Protein AF-A0A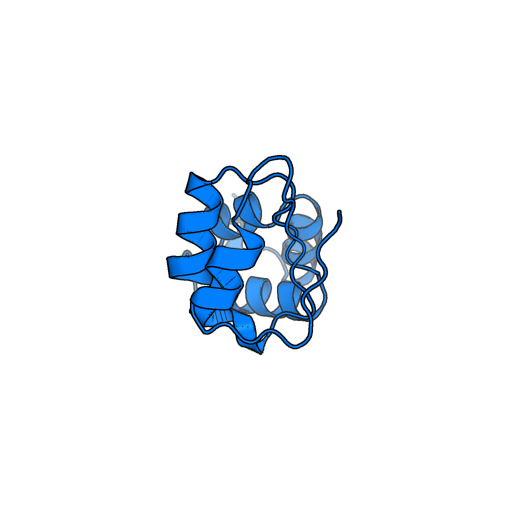819NPM0-F1 (afdb_monomer)

Mean predicted aligned error: 7.77 Å

Structure (mmCIF, N/CA/C/O backbone):
data_AF-A0A819NPM0-F1
#
_entry.id   AF-A0A819NPM0-F1
#
loop_
_atom_site.group_PDB
_atom_site.id
_atom_site.type_symbol
_atom_site.label_atom_id
_atom_site.label_alt_id
_atom_site.label_comp_id
_atom_site.label_asym_id
_atom_site.label_entity_id
_atom_site.label_seq_id
_atom_site.pdbx_PDB_ins_code
_atom_site.Cartn_x
_atom_site.Cartn_y
_atom_site.Cartn_z
_atom_site.occupancy
_atom_site.B_iso_or_equiv
_atom_site.auth_seq_id
_atom_site.auth_comp_id
_atom_site.auth_asym_id
_atom_site.auth_atom_id
_atom_site.pdbx_PDB_model_num
ATOM 1 N N . MET A 1 1 ? -18.951 18.209 12.922 1.00 45.47 1 MET A N 1
ATOM 2 C CA . MET A 1 1 ? -18.212 17.730 11.735 1.00 45.47 1 MET A CA 1
ATOM 3 C C . MET A 1 1 ? -17.604 16.391 12.100 1.00 45.47 1 MET A C 1
ATOM 5 O O . MET A 1 1 ? -16.951 16.329 13.132 1.00 45.47 1 MET A O 1
ATOM 9 N N . ALA A 1 2 ? -17.880 15.332 11.340 1.00 60.69 2 ALA A N 1
ATOM 10 C CA . ALA A 1 2 ? -17.227 14.043 11.559 1.00 60.69 2 ALA A CA 1
ATOM 11 C C . ALA A 1 2 ? -15.767 14.149 11.098 1.00 60.69 2 ALA A C 1
ATOM 13 O O . ALA A 1 2 ? -15.510 14.635 9.997 1.00 60.69 2 ALA A O 1
ATOM 14 N N . GLN A 1 3 ? -14.823 13.751 11.948 1.00 84.62 3 GLN A N 1
ATOM 15 C CA . GLN A 1 3 ? -13.416 13.640 11.564 1.00 84.62 3 GLN A CA 1
ATOM 16 C C . GLN A 1 3 ? -13.200 12.263 10.945 1.00 84.62 3 GLN A C 1
ATOM 18 O O . GLN A 1 3 ? -13.725 11.280 11.463 1.00 84.62 3 GLN A O 1
ATOM 23 N N . LEU A 1 4 ? -12.420 12.169 9.870 1.00 86.88 4 LEU A N 1
ATOM 24 C CA . LEU A 1 4 ? -12.068 10.885 9.249 1.00 86.88 4 LEU A CA 1
ATOM 25 C C . LEU A 1 4 ? -11.496 9.895 10.282 1.00 86.88 4 LEU A C 1
ATOM 27 O O . LEU A 1 4 ? -11.816 8.714 10.280 1.00 86.88 4 LEU A O 1
ATOM 31 N N . GLU A 1 5 ? -10.735 10.418 11.241 1.00 87.62 5 GLU A N 1
ATOM 32 C CA . GLU A 1 5 ? -10.136 9.684 12.359 1.00 87.62 5 GLU A CA 1
ATOM 33 C C . GLU A 1 5 ? -11.165 9.119 13.352 1.00 87.62 5 GLU A C 1
ATOM 35 O O . GLU A 1 5 ? -10.833 8.247 14.146 1.00 87.62 5 GLU A O 1
ATOM 40 N N . SER A 1 6 ? -12.418 9.57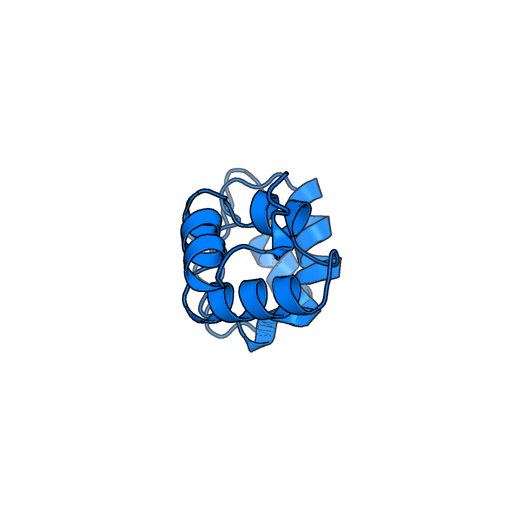4 13.320 1.00 91.56 6 SER A N 1
ATOM 41 C CA . SER A 1 6 ? -13.496 9.025 14.156 1.00 91.56 6 SER A CA 1
ATOM 42 C C . SER A 1 6 ? -14.199 7.814 13.537 1.00 91.56 6 SER A C 1
ATOM 44 O O . SER A 1 6 ? -14.985 7.163 14.224 1.00 91.56 6 SER A O 1
ATOM 46 N N . LEU A 1 7 ? -13.922 7.490 12.267 1.00 93.69 7 LEU A N 1
ATOM 47 C CA . LEU A 1 7 ? -14.474 6.297 11.625 1.00 93.69 7 LEU A CA 1
ATOM 48 C C . LEU A 1 7 ? -13.957 5.028 12.300 1.00 93.69 7 LEU A C 1
ATOM 50 O O . LEU A 1 7 ? -12.838 5.007 12.809 1.00 93.69 7 LEU A O 1
ATOM 54 N N . ALA A 1 8 ? -14.757 3.962 12.282 1.00 95.31 8 ALA A N 1
ATOM 55 C CA . ALA A 1 8 ? -14.320 2.638 12.712 1.00 95.31 8 ALA A CA 1
ATOM 56 C C . ALA A 1 8 ? -13.235 2.086 11.772 1.00 95.31 8 ALA A C 1
ATOM 58 O O . ALA A 1 8 ? -13.142 2.491 10.612 1.00 95.31 8 ALA A O 1
ATOM 59 N N . ASN A 1 9 ? -12.412 1.161 12.274 1.00 95.50 9 ASN A N 1
ATOM 60 C CA . ASN A 1 9 ? -11.361 0.540 11.466 1.00 95.50 9 ASN A CA 1
ATOM 61 C C . ASN A 1 9 ? -11.943 -0.189 10.250 1.00 95.50 9 ASN A C 1
ATOM 63 O O . ASN A 1 9 ? -11.362 -0.072 9.177 1.00 95.50 9 ASN A O 1
ATOM 67 N N . GLU A 1 10 ? -13.085 -0.875 10.392 1.00 94.50 10 GLU A N 1
ATOM 68 C CA . GLU A 1 10 ? -13.702 -1.575 9.258 1.00 94.50 10 GLU A CA 1
ATOM 69 C C . GLU A 1 10 ? -14.088 -0.597 8.145 1.00 94.50 10 GLU A C 1
ATOM 71 O O . GLU A 1 10 ? -13.754 -0.828 6.995 1.00 94.50 10 GLU A O 1
ATOM 76 N N . LEU A 1 11 ? -14.672 0.557 8.489 1.00 94.75 11 LEU A N 1
ATOM 77 C CA . LEU A 1 11 ? -15.060 1.571 7.500 1.00 94.75 11 LEU A CA 1
ATOM 78 C C . LEU A 1 11 ? -13.859 2.202 6.787 1.00 94.75 11 LEU A C 1
ATOM 80 O O . LEU A 1 11 ? -13.955 2.585 5.625 1.00 94.75 11 LEU A O 1
ATOM 84 N N . LEU A 1 12 ? -12.732 2.349 7.487 1.00 94.88 12 LEU A N 1
ATOM 85 C CA . LEU A 1 12 ? -11.493 2.829 6.876 1.00 94.88 12 LEU A CA 1
ATOM 86 C C . LEU A 1 12 ? -10.900 1.782 5.930 1.00 94.88 12 LEU A C 1
ATOM 88 O O . LEU A 1 12 ? -10.432 2.147 4.858 1.00 94.88 12 LEU A O 1
ATOM 92 N N . LEU A 1 13 ? -10.947 0.500 6.298 1.00 93.56 13 LEU A N 1
ATOM 93 C CA . LEU A 1 13 ? -10.506 -0.590 5.427 1.00 93.56 13 LEU A CA 1
ATOM 94 C C . LEU A 1 13 ? -11.423 -0.734 4.206 1.00 93.56 13 LEU A C 1
ATOM 96 O O . LEU A 1 13 ? -10.914 -0.845 3.099 1.00 93.56 13 LEU A O 1
ATOM 100 N N . ASP A 1 14 ? -12.741 -0.608 4.374 1.00 93.12 14 ASP A N 1
ATOM 101 C CA . ASP A 1 14 ? -13.692 -0.571 3.256 1.00 93.12 14 ASP A CA 1
ATOM 102 C C . ASP A 1 14 ? -13.394 0.600 2.307 1.00 93.12 14 ASP A C 1
ATOM 104 O O . ASP A 1 14 ? -13.514 0.466 1.092 1.00 93.12 14 ASP A O 1
ATOM 108 N N . LEU A 1 15 ? -12.974 1.755 2.841 1.00 92.81 15 LEU A N 1
ATOM 109 C CA . LEU A 1 15 ? -12.521 2.884 2.027 1.00 92.81 15 LEU A CA 1
ATOM 110 C C . LEU A 1 15 ? -11.235 2.566 1.257 1.00 92.81 15 LEU A C 1
ATOM 112 O O . LEU A 1 15 ? -11.088 3.038 0.131 1.00 92.81 15 LEU A O 1
ATOM 116 N N . PHE A 1 16 ? -10.313 1.796 1.838 1.00 92.62 16 PHE A N 1
ATOM 117 C CA . PHE A 1 16 ? -9.037 1.457 1.202 1.00 92.62 16 PHE A CA 1
ATOM 118 C C . PHE A 1 16 ? -9.227 0.660 -0.093 1.00 92.62 16 PHE A C 1
ATOM 120 O O . PHE A 1 16 ? -8.490 0.895 -1.046 1.00 92.62 16 PHE A O 1
ATOM 127 N N . GLU A 1 17 ? -10.269 -0.170 -0.178 1.00 90.44 17 GLU A N 1
ATOM 128 C CA . GLU A 1 1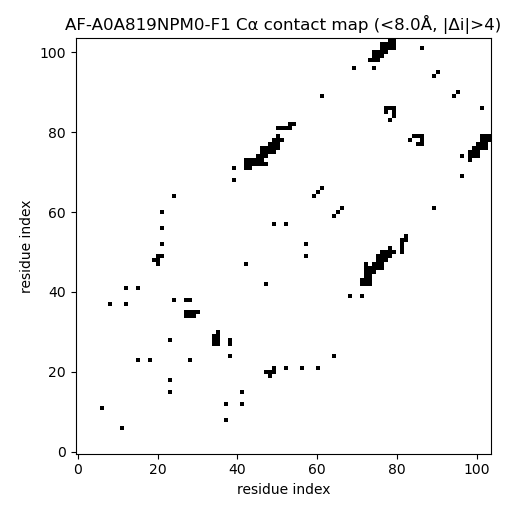7 ? -10.611 -0.953 -1.378 1.00 90.44 17 GLU A CA 1
ATOM 129 C C . GLU A 1 17 ? -10.929 -0.095 -2.621 1.00 90.44 17 GLU A C 1
ATOM 131 O O . GLU A 1 17 ? -10.938 -0.597 -3.745 1.00 90.44 17 GLU A O 1
ATOM 136 N N . PHE A 1 18 ? -11.186 1.208 -2.450 1.00 91.19 18 PHE A N 1
ATOM 13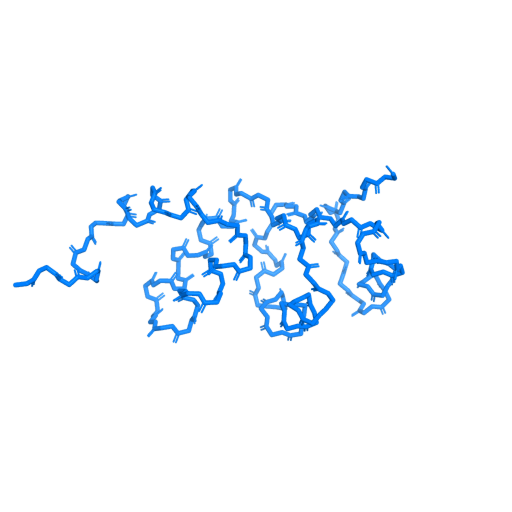7 C CA . PHE A 1 18 ? -11.447 2.135 -3.558 1.00 91.19 18 PHE A CA 1
ATOM 138 C C . PHE A 1 18 ? -10.188 2.813 -4.114 1.00 91.19 18 PHE A C 1
ATOM 140 O O . PHE A 1 18 ? -10.283 3.541 -5.106 1.00 91.19 18 PHE A O 1
ATOM 147 N N . PHE A 1 19 ? -9.024 2.614 -3.494 1.00 89.44 19 PHE A N 1
ATOM 148 C CA . PHE A 1 19 ? -7.769 3.228 -3.919 1.00 89.44 19 PHE A CA 1
ATOM 149 C C . PHE A 1 19 ? -6.823 2.185 -4.511 1.00 89.44 19 PHE A C 1
ATOM 151 O O . PHE A 1 19 ? -6.703 1.070 -4.013 1.00 89.44 19 PHE A O 1
ATOM 158 N N . ASP A 1 20 ? -6.072 2.576 -5.542 1.00 87.50 20 ASP A N 1
ATOM 159 C CA . ASP A 1 20 ? -4.864 1.835 -5.897 1.00 87.50 20 ASP A CA 1
ATOM 160 C C . ASP A 1 20 ? -3.765 2.040 -4.843 1.00 87.50 20 ASP A C 1
ATOM 162 O O . ASP A 1 20 ? -3.821 2.938 -3.997 1.00 87.50 20 ASP A O 1
ATOM 166 N N . THR A 1 21 ? -2.726 1.209 -4.914 1.00 86.50 21 THR A N 1
ATOM 167 C CA . THR A 1 21 ? -1.648 1.230 -3.925 1.00 86.50 21 THR A CA 1
ATOM 168 C C . THR A 1 21 ? -0.940 2.585 -3.838 1.00 86.50 21 THR A C 1
ATOM 170 O O . THR A 1 21 ? -0.601 3.026 -2.740 1.00 86.50 21 THR A O 1
ATOM 173 N N . ALA A 1 22 ? -0.716 3.266 -4.963 1.00 84.44 22 ALA A N 1
ATOM 174 C CA . ALA A 1 22 ? -0.024 4.549 -4.956 1.00 84.44 22 ALA A CA 1
ATOM 175 C C . ALA A 1 22 ? -0.856 5.625 -4.257 1.00 84.44 22 ALA A C 1
ATOM 177 O O . ALA A 1 22 ? -0.343 6.324 -3.379 1.00 84.44 22 ALA A O 1
ATOM 178 N N . ASN A 1 23 ? -2.139 5.710 -4.600 1.00 88.69 23 ASN A N 1
ATOM 179 C CA . ASN A 1 23 ? -3.082 6.635 -3.990 1.00 88.69 23 ASN A CA 1
ATOM 180 C C . ASN A 1 23 ? -3.255 6.352 -2.495 1.00 88.69 23 ASN A C 1
ATOM 182 O O . ASN A 1 23 ? -3.239 7.283 -1.689 1.00 88.69 23 ASN A O 1
ATOM 186 N N . LEU A 1 24 ? -3.337 5.077 -2.109 1.00 91.12 24 LEU A N 1
ATOM 187 C CA . LEU A 1 24 ? -3.461 4.667 -0.713 1.00 91.12 24 LEU A CA 1
ATOM 188 C C . LEU A 1 24 ? -2.248 5.110 0.118 1.00 91.12 24 LEU A C 1
ATOM 190 O O . LEU A 1 24 ? -2.386 5.738 1.172 1.00 91.12 24 LEU A O 1
ATOM 194 N N . LEU A 1 25 ? -1.045 4.827 -0.388 1.00 88.19 25 LEU A N 1
ATOM 195 C CA . LEU A 1 25 ? 0.206 5.214 0.257 1.00 88.19 25 LEU A CA 1
ATOM 196 C C . LEU A 1 25 ? 0.359 6.735 0.317 1.00 88.19 25 LEU A C 1
ATOM 198 O O . LEU A 1 25 ? 0.745 7.264 1.354 1.00 88.19 25 LEU A O 1
ATOM 202 N N . GLN A 1 26 ? 0.036 7.454 -0.756 1.00 86.75 26 GLN A N 1
ATOM 203 C CA . GLN A 1 26 ? 0.137 8.912 -0.780 1.00 86.75 26 GLN A CA 1
ATOM 204 C C . GLN A 1 26 ? -0.856 9.582 0.178 1.00 86.75 26 GLN A C 1
ATOM 206 O O . GLN A 1 26 ? -0.514 10.589 0.799 1.00 86.75 26 GLN A O 1
ATOM 211 N N . ALA A 1 27 ? -2.072 9.046 0.286 1.00 89.8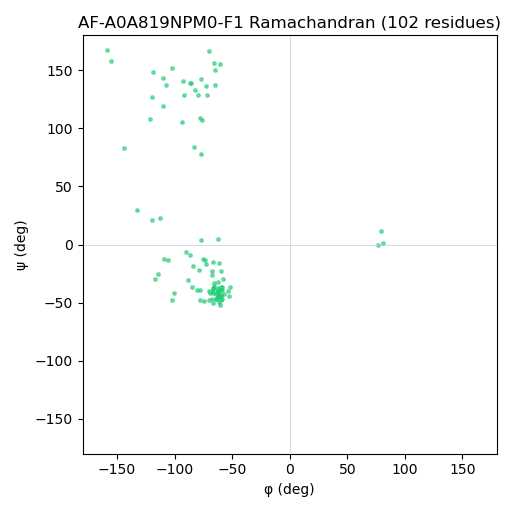8 27 ALA A N 1
ATOM 212 C CA . ALA A 1 27 ? -3.136 9.653 1.070 1.00 89.88 27 ALA A CA 1
ATOM 213 C C . ALA A 1 27 ? -3.021 9.366 2.572 1.00 89.88 27 ALA A C 1
ATOM 215 O O . ALA A 1 27 ? -3.310 10.257 3.365 1.00 89.88 27 ALA A O 1
ATOM 216 N N . PHE A 1 28 ? -2.622 8.154 2.975 1.00 91.50 28 PHE A N 1
ATOM 217 C CA . PHE A 1 28 ? -2.773 7.709 4.369 1.00 91.50 28 PHE A CA 1
ATOM 218 C C . PHE A 1 28 ? -1.463 7.469 5.116 1.00 91.50 2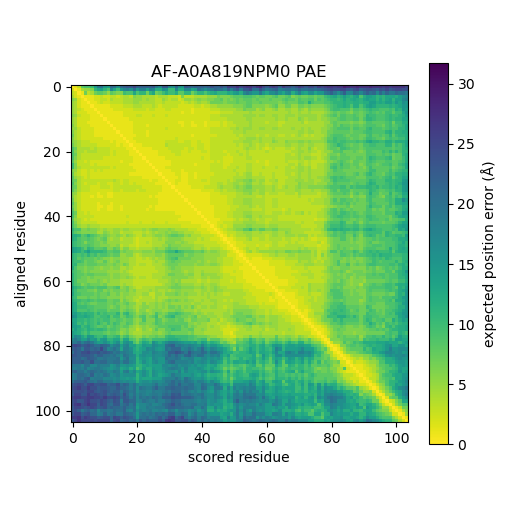8 PHE A C 1
ATOM 220 O O . PHE A 1 28 ? -1.432 7.552 6.348 1.00 91.50 28 PHE A O 1
ATOM 227 N N . TYR A 1 29 ? -0.376 7.173 4.408 1.00 88.50 29 TYR A N 1
ATOM 228 C CA . TYR A 1 29 ? 0.871 6.813 5.066 1.00 88.50 29 TYR A CA 1
ATOM 229 C C . TYR A 1 29 ? 1.541 8.023 5.718 1.00 88.50 29 TYR A C 1
ATOM 231 O O . TYR A 1 29 ? 1.675 9.094 5.127 1.00 88.50 29 TYR A O 1
ATOM 239 N N . GLY A 1 30 ? 2.025 7.831 6.941 1.00 87.12 30 GLY A N 1
ATOM 240 C CA . GLY A 1 30 ? 2.732 8.857 7.699 1.00 87.12 30 GLY A CA 1
ATOM 241 C C . GLY A 1 30 ? 1.825 9.923 8.315 1.00 87.12 30 GLY A C 1
ATOM 242 O O . GLY A 1 30 ? 2.340 10.787 9.020 1.00 87.12 30 GLY A O 1
ATOM 243 N N . LEU A 1 31 ? 0.502 9.854 8.113 1.00 91.44 31 LEU A N 1
ATOM 244 C CA . LEU A 1 31 ? -0.442 10.785 8.736 1.00 91.44 31 LEU A CA 1
ATOM 245 C C . LEU A 1 31 ? -0.564 10.557 10.246 1.00 91.44 31 LEU A C 1
ATOM 247 O O . LEU A 1 31 ? -0.491 11.503 11.026 1.00 91.44 31 LEU A O 1
ATOM 251 N N . ASN A 1 32 ? -0.744 9.304 10.668 1.00 92.50 32 ASN A N 1
ATOM 252 C CA . ASN A 1 32 ? -0.727 8.902 12.073 1.00 92.50 32 ASN A CA 1
ATOM 253 C C . ASN A 1 32 ? -0.439 7.394 12.200 1.00 92.50 32 ASN A C 1
ATOM 255 O O . ASN A 1 32 ? -0.476 6.650 11.218 1.00 92.50 32 ASN A O 1
ATOM 259 N N . SER A 1 33 ? -0.137 6.937 13.420 1.00 92.25 33 SER A N 1
ATOM 260 C CA . SER A 1 33 ? 0.212 5.533 13.677 1.00 92.25 33 SER A CA 1
ATOM 261 C C . SER A 1 33 ? -0.922 4.568 13.338 1.00 92.25 33 SER A C 1
ATOM 263 O O . SER A 1 33 ? -0.667 3.522 12.750 1.00 92.25 33 SER A O 1
ATOM 265 N N . ARG A 1 34 ? -2.172 4.941 13.634 1.00 94.94 34 ARG A N 1
ATOM 266 C CA . ARG A 1 34 ? -3.347 4.105 13.372 1.00 94.94 34 ARG A CA 1
ATOM 267 C C . ARG A 1 34 ? -3.532 3.837 11.879 1.00 94.94 34 ARG A C 1
ATOM 269 O O . ARG A 1 34 ? -3.771 2.700 11.493 1.00 94.94 34 ARG A O 1
ATOM 276 N N . PHE A 1 35 ? -3.412 4.853 11.028 1.00 93.88 35 PHE A N 1
ATOM 277 C CA . PHE A 1 35 ? -3.509 4.662 9.579 1.00 93.88 35 PHE A CA 1
ATOM 278 C C . PHE A 1 35 ? -2.353 3.822 9.043 1.00 93.88 35 PHE A C 1
ATOM 280 O O . PHE A 1 35 ? -2.586 2.957 8.207 1.00 93.88 35 PHE A O 1
ATOM 287 N N . ASN A 1 36 ? -1.140 3.988 9.574 1.00 90.56 36 ASN A N 1
ATOM 288 C CA . ASN A 1 36 ? -0.019 3.125 9.200 1.00 90.56 36 ASN A CA 1
ATOM 289 C C . ASN A 1 36 ? -0.287 1.653 9.558 1.00 90.56 36 ASN A C 1
ATOM 291 O O . ASN A 1 36 ? -0.055 0.776 8.732 1.00 90.56 36 ASN A O 1
ATOM 295 N N . GLU A 1 37 ? -0.822 1.375 10.748 1.00 91.44 37 GLU A N 1
ATOM 296 C CA . GLU A 1 37 ? -1.197 0.015 11.167 1.00 91.44 37 GLU A CA 1
ATOM 297 C C . GLU A 1 37 ? -2.298 -0.589 10.283 1.00 91.44 37 GLU A C 1
ATOM 299 O O . GLU A 1 37 ? -2.230 -1.769 9.924 1.00 91.44 37 GLU A O 1
ATOM 304 N N . LEU A 1 38 ? -3.287 0.218 9.887 1.00 93.81 38 LEU A N 1
ATOM 305 C CA . LEU A 1 38 ? -4.340 -0.215 8.966 1.00 93.81 38 LEU A CA 1
ATOM 306 C C . LEU A 1 38 ? -3.792 -0.497 7.566 1.00 93.81 38 LEU A C 1
ATOM 308 O O . LEU A 1 38 ? -4.148 -1.517 6.984 1.00 93.81 38 LEU A O 1
ATOM 312 N N . LEU A 1 39 ? -2.893 0.346 7.048 1.00 91.00 39 LEU A N 1
ATOM 313 C CA . LEU A 1 39 ? -2.215 0.110 5.770 1.00 91.00 39 LEU A CA 1
ATOM 314 C C . LEU A 1 39 ? -1.435 -1.205 5.798 1.00 91.00 39 LEU A C 1
ATOM 316 O O . LEU A 1 39 ? -1.550 -2.016 4.884 1.00 91.00 39 LEU A O 1
ATOM 320 N N . TYR A 1 40 ? -0.674 -1.447 6.866 1.00 87.44 40 TYR A N 1
ATOM 321 C CA . TYR A 1 40 ? 0.073 -2.692 7.034 1.00 87.44 40 TYR A CA 1
ATOM 322 C C . TYR A 1 40 ? -0.848 -3.910 7.073 1.00 87.44 40 TYR A C 1
ATOM 324 O O . TYR A 1 40 ? -0.596 -4.885 6.370 1.00 87.44 40 TYR A O 1
ATOM 332 N N . SER A 1 41 ? -1.942 -3.831 7.830 1.00 89.06 41 SER A N 1
ATOM 333 C CA . SER A 1 41 ? -2.943 -4.901 7.899 1.00 89.06 41 SER A CA 1
ATOM 334 C C . SER A 1 41 ? -3.602 -5.148 6.537 1.00 89.06 41 SER A C 1
ATOM 336 O O . SER A 1 41 ? -3.786 -6.294 6.139 1.00 89.06 41 SER A O 1
ATOM 338 N N . HIS A 1 42 ? -3.902 -4.085 5.787 1.00 89.75 42 HIS A N 1
ATOM 339 C CA . HIS A 1 42 ? -4.468 -4.182 4.445 1.00 89.75 42 HIS A CA 1
ATOM 340 C C . HIS A 1 42 ? -3.491 -4.866 3.473 1.00 89.75 42 HIS A C 1
ATOM 342 O O . HIS A 1 42 ? -3.875 -5.821 2.798 1.00 89.75 42 HIS A O 1
ATOM 348 N N . PHE A 1 43 ? -2.211 -4.477 3.460 1.00 85.31 43 PHE A N 1
ATOM 349 C CA . PHE A 1 43 ? -1.197 -5.080 2.582 1.00 85.31 43 PHE A CA 1
ATOM 350 C C . PHE A 1 43 ? -0.741 -6.491 2.995 1.00 85.31 43 PHE A C 1
ATOM 352 O O . PHE A 1 43 ? -0.107 -7.190 2.203 1.00 85.31 43 PHE A O 1
ATOM 359 N N . GLN A 1 44 ? -1.073 -6.937 4.210 1.00 83.00 44 GLN A N 1
ATOM 360 C CA . GLN A 1 44 ? -0.909 -8.336 4.613 1.00 83.00 44 GLN A CA 1
ATOM 361 C C . GLN A 1 44 ? -1.921 -9.273 3.963 1.00 83.00 44 GLN A C 1
ATOM 363 O O . GLN A 1 44 ? -1.705 -10.480 3.996 1.00 83.00 44 GLN A O 1
ATOM 368 N N . VAL A 1 45 ? -3.011 -8.751 3.402 1.00 83.19 45 VAL A N 1
ATOM 369 C CA . VAL A 1 45 ? -4.072 -9.551 2.771 1.00 83.19 45 VAL A CA 1
ATOM 370 C C . VAL A 1 45 ? -4.187 -9.235 1.278 1.00 83.19 45 VAL A C 1
ATOM 372 O O . VAL A 1 45 ? -4.501 -10.121 0.484 1.00 83.19 45 VAL A O 1
ATOM 375 N N . HIS A 1 46 ? -3.860 -8.004 0.8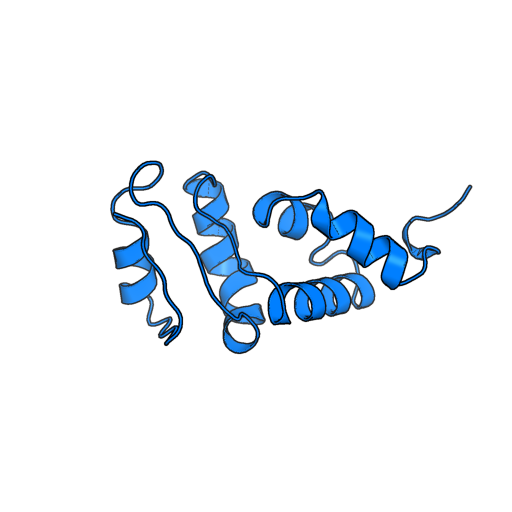85 1.00 81.06 46 HIS A N 1
ATOM 376 C CA . HIS A 1 46 ? -3.948 -7.524 -0.489 1.00 81.06 46 HIS A CA 1
ATOM 377 C C . HIS A 1 46 ? -2.583 -7.474 -1.174 1.00 81.06 46 HIS A C 1
ATOM 379 O O . HIS A 1 46 ? -1.533 -7.317 -0.548 1.00 81.06 46 HIS A O 1
ATOM 385 N N . GLN A 1 47 ? -2.603 -7.616 -2.496 1.00 79.06 47 GLN A N 1
ATOM 386 C CA . GLN A 1 47 ? -1.406 -7.485 -3.318 1.00 79.06 47 GLN A CA 1
ATOM 387 C C . GLN A 1 47 ? -1.064 -6.003 -3.492 1.00 79.06 47 GLN A C 1
ATOM 389 O O . GLN A 1 47 ? -1.962 -5.184 -3.682 1.00 79.06 47 GLN A O 1
ATOM 394 N N . LEU A 1 48 ? 0.227 -5.660 -3.494 1.00 81.69 48 LEU A N 1
ATOM 395 C CA . LEU A 1 48 ? 0.638 -4.354 -4.006 1.00 81.69 48 LEU A CA 1
ATOM 396 C C . LEU A 1 48 ? 0.585 -4.393 -5.528 1.00 81.69 48 LEU A C 1
ATOM 398 O O . LEU A 1 48 ? 1.443 -5.014 -6.161 1.00 81.69 48 LEU A O 1
ATOM 402 N N . ASP A 1 49 ? -0.405 -3.719 -6.104 1.00 81.12 49 ASP A N 1
ATOM 403 C CA . ASP A 1 49 ? -0.510 -3.554 -7.548 1.00 81.12 49 ASP A CA 1
ATOM 404 C C . ASP A 1 49 ? 0.155 -2.240 -7.966 1.00 81.12 49 ASP A C 1
ATOM 406 O O . ASP A 1 49 ? -0.368 -1.148 -7.736 1.00 81.12 49 ASP A O 1
ATOM 410 N N . LEU A 1 50 ? 1.338 -2.360 -8.567 1.00 79.69 50 LEU A N 1
ATOM 411 C CA . LEU A 1 50 ? 2.104 -1.255 -9.135 1.00 79.69 50 LEU A CA 1
ATOM 412 C C . LEU A 1 50 ? 2.173 -1.364 -10.667 1.00 79.69 50 LEU A C 1
ATOM 414 O O . LEU A 1 50 ? 3.085 -0.822 -11.285 1.00 79.69 50 LEU A O 1
ATOM 418 N N . LYS A 1 51 ? 1.238 -2.076 -11.310 1.00 78.00 51 LYS A N 1
ATOM 419 C CA . LYS A 1 51 ? 1.266 -2.273 -12.769 1.00 78.00 51 LYS A CA 1
ATOM 420 C C . LYS A 1 51 ? 1.022 -0.994 -13.579 1.00 78.00 51 LYS A C 1
ATOM 422 O O . LYS A 1 51 ? 1.455 -0.920 -14.719 1.00 78.00 51 LYS A O 1
ATOM 427 N N . SER A 1 52 ? 0.310 -0.028 -13.001 1.00 76.81 52 SER A N 1
ATOM 428 C CA . SER A 1 52 ? -0.117 1.208 -13.678 1.00 76.81 52 SER A CA 1
ATOM 429 C C . SER A 1 52 ? 0.432 2.466 -13.003 1.00 76.81 52 SER A C 1
ATOM 431 O O . SER A 1 52 ? -0.157 3.542 -13.100 1.00 76.81 52 SER A O 1
ATOM 433 N N . VAL A 1 53 ? 1.510 2.333 -12.220 1.00 78.06 53 VAL A N 1
ATOM 434 C CA . VAL A 1 53 ? 2.122 3.488 -11.554 1.00 78.06 53 VAL A CA 1
ATOM 435 C C . VAL A 1 53 ? 3.226 4.063 -12.428 1.00 78.06 53 VAL A C 1
ATOM 437 O O . VAL A 1 53 ? 4.022 3.338 -13.020 1.00 78.06 53 VAL A O 1
ATOM 440 N N . SER A 1 54 ? 3.320 5.391 -12.459 1.00 79.31 54 SER A N 1
ATOM 441 C CA . SER A 1 54 ? 4.427 6.058 -13.141 1.00 79.31 54 SER A CA 1
ATOM 442 C C . SER A 1 54 ? 5.777 5.657 -12.530 1.00 79.31 54 SER A C 1
ATOM 444 O O . SER A 1 54 ? 5.870 5.346 -11.338 1.00 79.31 54 SER A O 1
ATOM 446 N N . LYS A 1 55 ? 6.857 5.753 -13.312 1.00 76.62 55 LYS A N 1
ATOM 447 C CA . LYS A 1 55 ? 8.225 5.527 -12.816 1.00 76.62 55 LYS A CA 1
ATOM 448 C C . LYS A 1 55 ? 8.570 6.389 -11.595 1.00 76.62 55 LYS A C 1
ATOM 450 O O . LYS A 1 55 ? 9.219 5.910 -10.673 1.00 76.62 55 LYS A O 1
ATOM 455 N N . GLU A 1 56 ? 8.140 7.650 -11.577 1.00 80.31 56 GLU A N 1
ATOM 456 C CA . GLU A 1 56 ? 8.384 8.556 -10.448 1.00 80.31 56 GLU A CA 1
ATOM 457 C C . GLU A 1 56 ? 7.68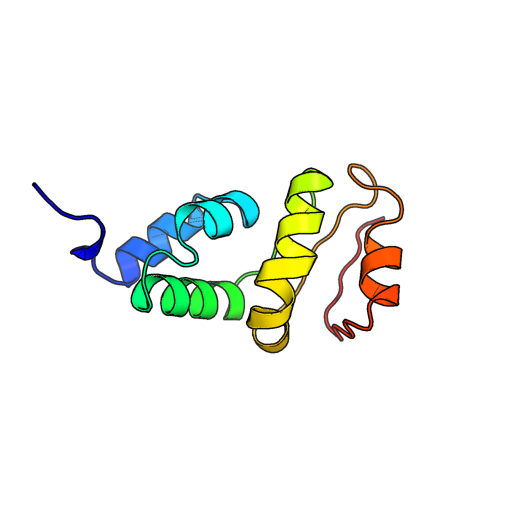6 8.055 -9.177 1.00 80.31 56 GLU A C 1
ATOM 459 O O . GLU A 1 56 ? 8.302 7.949 -8.114 1.00 80.31 56 GLU A O 1
ATOM 464 N N . THR A 1 57 ? 6.415 7.674 -9.304 1.00 79.75 57 THR A N 1
ATOM 465 C CA . THR A 1 57 ? 5.629 7.083 -8.218 1.00 79.75 57 THR A CA 1
ATOM 466 C C . THR A 1 57 ? 6.270 5.790 -7.722 1.00 79.75 57 THR A C 1
ATOM 468 O O . THR A 1 57 ? 6.416 5.595 -6.514 1.00 79.75 57 THR A O 1
ATOM 471 N N . PHE A 1 58 ? 6.718 4.930 -8.637 1.00 78.88 58 PHE A N 1
ATOM 472 C CA . PHE A 1 58 ? 7.427 3.709 -8.286 1.00 78.88 58 PHE A CA 1
ATOM 473 C C . PHE A 1 58 ? 8.714 3.994 -7.509 1.00 78.88 58 PHE A C 1
ATOM 475 O O . PHE A 1 58 ? 8.962 3.373 -6.476 1.00 78.88 58 PHE A O 1
ATOM 482 N N . ASP A 1 59 ? 9.549 4.922 -7.977 1.00 77.00 59 ASP A N 1
ATOM 483 C CA . ASP A 1 59 ? 10.811 5.268 -7.319 1.00 77.00 59 ASP A CA 1
ATOM 484 C C . ASP A 1 59 ? 10.571 5.761 -5.887 1.00 77.00 59 ASP A C 1
ATOM 486 O O . ASP A 1 59 ? 11.338 5.450 -4.972 1.00 77.00 59 ASP A O 1
ATOM 490 N N . ILE A 1 60 ? 9.481 6.498 -5.673 1.00 80.31 60 ILE A N 1
ATOM 491 C CA . ILE A 1 60 ? 9.054 6.934 -4.344 1.00 80.31 60 ILE A CA 1
ATOM 492 C C . ILE A 1 60 ? 8.631 5.730 -3.491 1.00 80.31 60 ILE A C 1
ATOM 494 O O . ILE A 1 60 ? 9.121 5.588 -2.366 1.00 80.31 60 ILE A O 1
ATOM 498 N N . ILE A 1 61 ? 7.765 4.857 -4.015 1.00 80.19 61 ILE A N 1
ATOM 499 C CA . ILE A 1 61 ? 7.259 3.671 -3.306 1.00 80.19 61 ILE A CA 1
ATOM 500 C C . ILE A 1 61 ? 8.410 2.732 -2.936 1.00 80.19 61 ILE A C 1
ATOM 502 O O . ILE A 1 61 ? 8.582 2.394 -1.764 1.00 80.19 61 ILE A O 1
ATOM 506 N N . SER A 1 62 ? 9.239 2.369 -3.910 1.00 77.12 62 SER A N 1
ATOM 507 C CA . SER A 1 62 ? 10.363 1.443 -3.755 1.00 77.12 62 SER A CA 1
ATOM 508 C C . SER A 1 62 ? 11.427 1.939 -2.778 1.00 77.12 62 SER A C 1
ATOM 510 O O . SER A 1 62 ? 11.963 1.137 -2.018 1.00 77.12 62 SER A O 1
ATOM 512 N N . LYS A 1 63 ? 11.724 3.245 -2.747 1.00 77.62 63 LYS A N 1
ATOM 513 C CA . LYS A 1 63 ? 12.756 3.796 -1.851 1.00 77.62 63 LYS A CA 1
ATOM 514 C C . LYS A 1 63 ? 12.239 4.101 -0.451 1.00 77.62 63 LYS A C 1
ATOM 516 O O . LYS A 1 63 ? 12.996 3.962 0.506 1.00 77.62 63 LYS A O 1
ATOM 521 N N . LYS A 1 64 ? 10.993 4.568 -0.316 1.00 77.94 64 LYS A N 1
ATOM 522 C CA . LYS A 1 64 ? 10.478 5.065 0.972 1.00 77.94 64 LYS A CA 1
ATOM 523 C C . LYS A 1 64 ? 9.599 4.065 1.708 1.00 77.94 64 LYS A C 1
ATOM 525 O O . LYS A 1 64 ? 9.703 3.963 2.923 1.00 77.94 64 LYS A O 1
ATOM 530 N N . PHE A 1 65 ? 8.723 3.367 0.997 1.00 77.81 65 PHE A N 1
ATOM 531 C CA . PHE A 1 65 ? 7.639 2.600 1.613 1.00 77.81 65 PHE A CA 1
ATOM 532 C C . PHE A 1 65 ? 7.960 1.125 1.651 1.00 77.81 65 PHE A C 1
ATOM 534 O O . PHE A 1 65 ? 7.847 0.465 2.680 1.00 77.81 65 PHE A O 1
ATOM 541 N N . LEU A 1 66 ? 8.400 0.621 0.509 1.00 78.50 66 LEU A N 1
ATOM 542 C CA . LEU A 1 66 ? 8.617 -0.784 0.303 1.00 78.50 66 LEU A CA 1
ATOM 543 C C . LEU A 1 66 ? 9.604 -1.386 1.322 1.00 78.50 66 LEU A C 1
ATOM 545 O O . LEU A 1 66 ? 9.239 -2.395 1.910 1.00 78.50 66 LEU A O 1
ATOM 549 N N . PRO A 1 67 ? 10.743 -0.761 1.692 1.00 77.94 67 PRO A N 1
ATOM 550 C CA . PRO A 1 67 ? 11.638 -1.310 2.717 1.00 77.94 67 PRO A CA 1
ATOM 551 C C . PRO A 1 67 ? 10.979 -1.495 4.093 1.00 77.94 67 PRO A C 1
ATOM 553 O O . PRO A 1 67 ? 11.439 -2.305 4.893 1.00 77.94 67 PRO A O 1
ATOM 556 N N . LEU A 1 68 ? 9.905 -0.755 4.373 1.00 74.88 68 LEU A N 1
ATOM 557 C CA . LEU A 1 68 ? 9.192 -0.782 5.650 1.00 74.88 68 LEU A CA 1
ATOM 558 C C . LEU A 1 68 ? 8.102 -1.854 5.678 1.00 74.88 68 LEU A C 1
ATOM 560 O O . LEU A 1 68 ? 7.810 -2.412 6.735 1.00 74.88 68 LEU A O 1
ATOM 564 N N . ILE A 1 69 ? 7.519 -2.155 4.516 1.00 74.94 69 ILE A N 1
ATOM 565 C CA . ILE A 1 69 ? 6.380 -3.071 4.400 1.00 74.94 69 ILE A CA 1
ATOM 566 C C . ILE A 1 69 ? 6.730 -4.398 3.743 1.00 74.94 69 ILE A C 1
ATOM 568 O O . ILE A 1 69 ? 5.938 -5.323 3.836 1.00 74.94 69 ILE A O 1
ATOM 572 N N . ILE A 1 70 ? 7.900 -4.543 3.117 1.00 75.50 70 ILE A N 1
ATOM 573 C CA . ILE A 1 70 ? 8.207 -5.696 2.258 1.00 75.50 70 ILE A CA 1
ATOM 574 C C . ILE A 1 70 ? 8.098 -7.054 2.960 1.00 75.50 70 ILE A C 1
ATOM 576 O O . ILE A 1 70 ? 7.731 -8.044 2.340 1.00 75.50 70 ILE A O 1
ATOM 580 N N . ASN A 1 71 ? 8.350 -7.102 4.268 1.00 73.62 71 ASN A N 1
ATOM 581 C CA . ASN A 1 71 ? 8.213 -8.331 5.057 1.00 73.62 71 ASN A CA 1
ATOM 582 C C . ASN A 1 71 ? 6.753 -8.703 5.356 1.00 73.62 71 ASN A C 1
ATOM 584 O O . ASN A 1 71 ? 6.481 -9.798 5.841 1.00 73.62 71 ASN A O 1
ATOM 588 N N . GLN A 1 72 ? 5.826 -7.784 5.104 1.00 72.62 72 GLN A N 1
ATOM 589 C CA . GLN A 1 72 ? 4.408 -7.917 5.411 1.00 72.62 72 GLN A CA 1
ATOM 590 C C . GLN A 1 72 ? 3.562 -8.163 4.162 1.00 72.62 72 GLN A C 1
ATOM 592 O O . GLN A 1 72 ? 2.412 -8.557 4.292 1.00 72.62 72 GLN A O 1
ATOM 597 N N . ILE A 1 73 ? 4.109 -7.971 2.960 1.00 74.38 73 ILE A N 1
ATOM 598 C CA . ILE A 1 73 ? 3.319 -8.028 1.728 1.00 74.38 73 ILE A CA 1
ATOM 599 C C . ILE A 1 73 ? 3.209 -9.466 1.210 1.00 74.38 73 ILE A C 1
ATOM 601 O O . ILE A 1 73 ? 4.171 -10.246 1.242 1.00 74.38 73 ILE A O 1
ATOM 605 N N . ILE A 1 74 ? 2.020 -9.845 0.732 1.00 72.81 74 ILE A N 1
ATOM 606 C CA . ILE A 1 74 ? 1.820 -11.172 0.132 1.00 72.81 74 ILE A CA 1
ATOM 607 C C . ILE A 1 74 ? 2.438 -11.230 -1.254 1.00 72.81 74 ILE A C 1
ATOM 609 O O . ILE A 1 74 ? 3.162 -12.169 -1.544 1.00 72.81 74 ILE A O 1
ATOM 613 N N . SER A 1 75 ? 2.184 -10.261 -2.117 1.00 74.12 75 SER A N 1
ATOM 614 C CA . SER A 1 75 ? 2.780 -10.253 -3.448 1.00 74.12 75 SER A CA 1
ATOM 615 C C . SER A 1 75 ? 2.858 -8.840 -3.988 1.00 74.12 75 SER A C 1
ATOM 617 O O . SER A 1 75 ? 2.136 -7.940 -3.554 1.00 74.12 75 SER A O 1
ATOM 619 N N . LEU A 1 76 ? 3.764 -8.672 -4.941 1.00 78.12 76 LEU A N 1
ATOM 620 C CA . LEU A 1 76 ? 3.978 -7.437 -5.671 1.00 78.12 76 LEU A CA 1
ATOM 621 C C . LEU A 1 76 ? 3.722 -7.721 -7.146 1.00 78.12 76 LEU A C 1
ATOM 623 O O . LEU A 1 76 ? 4.310 -8.658 -7.694 1.00 78.12 76 LEU A O 1
ATOM 627 N N . HIS A 1 77 ? 2.863 -6.919 -7.761 1.00 77.56 77 HIS A N 1
ATOM 628 C CA . HIS A 1 77 ? 2.564 -6.993 -9.181 1.00 77.56 77 HIS A CA 1
ATOM 629 C C . HIS A 1 77 ? 3.139 -5.762 -9.883 1.00 77.56 77 HIS A C 1
ATOM 631 O O . HIS A 1 77 ? 2.796 -4.629 -9.543 1.00 77.56 77 HIS A O 1
ATOM 637 N N . LEU A 1 78 ? 4.050 -5.997 -10.828 1.00 75.50 78 LEU A N 1
ATOM 638 C CA . LEU A 1 78 ? 4.719 -4.967 -11.624 1.00 75.50 78 LEU A CA 1
ATOM 639 C C . LEU A 1 78 ? 4.394 -5.168 -13.106 1.00 75.50 78 LEU A C 1
ATOM 641 O O . LEU A 1 78 ? 4.263 -6.309 -13.547 1.00 75.50 78 LEU A O 1
ATOM 645 N N . SER A 1 79 ? 4.337 -4.072 -13.865 1.00 69.38 79 SER A N 1
ATOM 646 C CA . SER A 1 79 ? 4.259 -4.104 -15.329 1.00 69.38 79 SER A CA 1
ATOM 647 C C . SER A 1 79 ? 5.573 -3.659 -15.956 1.00 69.38 79 SER A C 1
ATOM 649 O O . SER A 1 79 ? 6.175 -2.661 -15.547 1.00 69.38 79 SER A O 1
ATOM 651 N N . SER A 1 80 ? 5.982 -4.389 -16.988 1.00 63.78 80 SER A N 1
ATOM 652 C CA . SER A 1 80 ? 7.123 -4.045 -17.839 1.00 63.78 80 SER A CA 1
ATOM 653 C C . SER A 1 80 ? 6.740 -3.052 -18.942 1.00 63.78 80 SER A C 1
ATOM 655 O O . SER A 1 80 ? 7.618 -2.395 -19.497 1.00 63.78 80 SER A O 1
ATOM 657 N N . ASP A 1 81 ? 5.444 -2.924 -19.244 1.00 63.91 81 ASP A N 1
ATOM 658 C CA . ASP A 1 81 ? 4.944 -2.153 -20.388 1.00 63.91 81 ASP A CA 1
ATOM 659 C C . ASP A 1 81 ? 4.946 -0.651 -20.114 1.00 63.91 81 ASP A C 1
ATOM 661 O O . ASP A 1 81 ? 5.442 0.138 -20.918 1.00 63.91 81 ASP A O 1
ATOM 665 N N . GLU A 1 82 ? 4.429 -0.241 -18.953 1.00 56.69 82 GLU A N 1
ATOM 666 C CA . GLU A 1 82 ? 4.466 1.168 -18.539 1.00 56.69 82 GLU A CA 1
ATOM 667 C C . GLU A 1 82 ? 5.839 1.566 -17.992 1.00 56.69 82 GLU A C 1
ATOM 669 O O . GLU A 1 82 ? 6.223 2.739 -18.009 1.00 56.69 82 GLU A O 1
ATOM 674 N N . THR A 1 83 ? 6.613 0.575 -17.547 1.00 57.41 83 THR A N 1
ATOM 675 C CA . THR A 1 83 ? 7.911 0.780 -16.918 1.00 57.41 83 THR A CA 1
ATOM 676 C C . THR A 1 83 ? 8.918 -0.318 -17.287 1.00 57.41 83 THR A C 1
ATOM 678 O O . THR A 1 83 ? 9.141 -1.255 -16.519 1.00 57.41 83 THR A O 1
ATOM 681 N N . PRO A 1 84 ? 9.587 -0.200 -18.447 1.00 59.56 84 PRO A N 1
ATOM 682 C CA . PRO A 1 84 ? 10.578 -1.182 -18.882 1.00 59.56 84 PRO A CA 1
ATOM 683 C C . PRO A 1 84 ? 11.799 -1.225 -17.954 1.00 59.56 84 PRO A C 1
ATOM 685 O O . PRO A 1 84 ? 12.335 -0.180 -17.572 1.00 59.56 84 PRO A O 1
ATOM 688 N N . GLY A 1 85 ? 12.280 -2.428 -17.624 1.00 60.06 85 GLY A N 1
ATOM 689 C CA . GLY A 1 85 ? 1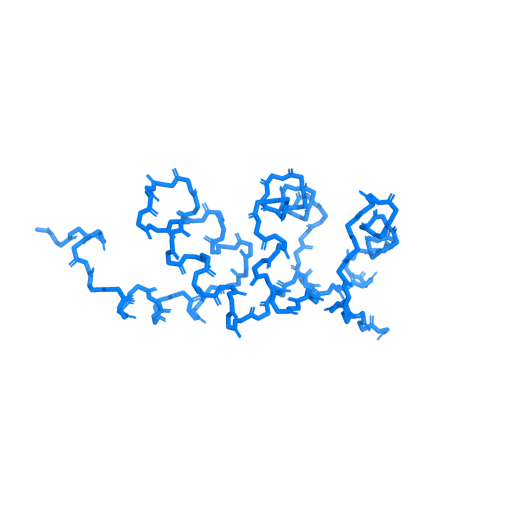3.503 -2.637 -16.832 1.00 60.06 85 GLY A CA 1
ATOM 690 C C . GLY A 1 85 ? 13.329 -2.490 -15.314 1.00 60.06 85 GLY A C 1
ATOM 691 O O . GLY A 1 85 ? 14.303 -2.550 -14.557 1.00 60.06 85 GLY A O 1
ATOM 692 N N . LEU A 1 86 ? 12.105 -2.218 -14.863 1.00 64.69 86 LEU A N 1
ATOM 693 C CA . LEU A 1 86 ? 11.794 -1.927 -13.469 1.00 64.69 86 LEU A CA 1
ATOM 694 C C . LEU A 1 86 ? 11.722 -3.176 -12.570 1.00 64.69 86 LEU A C 1
ATOM 696 O O . LEU A 1 86 ? 12.272 -3.125 -11.464 1.00 64.69 86 LEU A O 1
ATOM 700 N N . PRO A 1 87 ? 11.167 -4.315 -13.028 1.00 65.19 87 PRO A N 1
ATOM 701 C CA . PRO A 1 87 ? 11.336 -5.605 -12.356 1.00 65.19 87 PRO A CA 1
ATOM 702 C C . PRO A 1 87 ? 12.807 -5.963 -12.097 1.00 65.19 87 PRO A C 1
ATOM 704 O O . PRO A 1 87 ? 13.172 -6.366 -10.991 1.00 65.19 87 PRO A O 1
ATOM 707 N N . GLU A 1 88 ? 13.678 -5.757 -13.083 1.00 66.62 88 GLU A N 1
ATOM 708 C CA . GLU A 1 88 ? 15.106 -6.071 -12.997 1.00 66.62 88 GLU A CA 1
ATOM 709 C C . GLU A 1 88 ? 15.839 -5.139 -12.025 1.00 66.62 88 GLU A C 1
ATOM 711 O O . GLU A 1 88 ? 16.653 -5.597 -11.219 1.00 66.62 88 GLU A O 1
ATOM 716 N N . LEU A 1 89 ? 15.519 -3.840 -12.047 1.00 63.84 89 LEU A N 1
ATOM 717 C CA . LEU A 1 89 ? 16.029 -2.858 -11.084 1.00 63.84 89 LEU A CA 1
ATOM 718 C C . LEU A 1 89 ? 15.638 -3.220 -9.650 1.00 63.84 89 LEU A C 1
ATOM 720 O O . LEU A 1 89 ? 16.480 -3.177 -8.750 1.00 63.84 89 LEU A O 1
ATOM 724 N N . PHE A 1 90 ? 14.389 -3.629 -9.445 1.00 65.12 90 PHE A N 1
ATOM 725 C CA . PHE A 1 90 ? 13.883 -4.040 -8.143 1.00 65.12 90 PHE A CA 1
ATOM 726 C C . PHE A 1 90 ? 14.622 -5.271 -7.595 1.00 65.12 90 PHE A C 1
ATOM 728 O O . PHE A 1 90 ? 15.055 -5.271 -6.441 1.00 65.12 90 PHE A O 1
ATOM 735 N N . LEU A 1 91 ? 14.848 -6.283 -8.440 1.00 64.25 91 LEU A N 1
ATOM 736 C CA . LEU A 1 91 ? 15.618 -7.479 -8.083 1.00 64.25 91 LEU A CA 1
ATOM 737 C C . LEU A 1 91 ? 17.101 -7.161 -7.825 1.00 64.25 91 LEU A C 1
ATOM 739 O O . LEU A 1 91 ? 17.702 -7.712 -6.901 1.00 64.25 91 LEU A O 1
ATOM 743 N N . SER A 1 92 ? 17.688 -6.235 -8.590 1.00 62.88 92 SER A N 1
ATOM 744 C CA . SER A 1 92 ? 19.085 -5.808 -8.411 1.00 62.88 92 SER A CA 1
ATOM 745 C C . SER A 1 92 ? 19.332 -5.052 -7.097 1.00 62.88 92 SER A C 1
ATOM 747 O O . SER A 1 92 ? 20.452 -5.051 -6.588 1.00 62.88 92 SER A O 1
ATOM 749 N N . GLY A 1 93 ? 18.285 -4.459 -6.510 1.00 58.88 93 GLY A N 1
ATOM 750 C CA . GLY A 1 93 ? 18.332 -3.734 -5.237 1.00 58.88 93 GLY A CA 1
ATOM 751 C C . GLY A 1 93 ? 18.385 -4.615 -3.982 1.00 58.88 93 GLY A C 1
ATOM 752 O O . GLY A 1 93 ? 18.330 -4.083 -2.876 1.00 58.88 93 GLY A O 1
ATOM 753 N N . GLY A 1 94 ? 18.473 -5.944 -4.121 1.00 53.41 94 GLY A N 1
ATOM 754 C CA . GLY A 1 94 ? 18.574 -6.876 -2.989 1.00 53.41 94 GLY A CA 1
ATOM 755 C C . GLY A 1 94 ? 17.247 -7.170 -2.280 1.00 53.41 94 GLY A C 1
ATOM 756 O O . GLY A 1 94 ? 17.241 -7.780 -1.212 1.00 53.41 94 GLY A O 1
ATOM 757 N N . LEU A 1 95 ? 16.120 -6.762 -2.867 1.00 58.00 95 LEU A N 1
ATOM 758 C CA . LEU A 1 95 ? 14.778 -7.033 -2.359 1.00 58.00 95 LEU A CA 1
ATOM 759 C C . LEU A 1 95 ? 14.341 -8.432 -2.820 1.00 58.00 95 LEU A C 1
ATOM 761 O O . LEU A 1 95 ? 13.675 -8.600 -3.841 1.00 58.00 95 LEU A O 1
ATOM 765 N N . THR A 1 96 ? 14.750 -9.464 -2.083 1.00 53.34 96 THR A N 1
ATOM 766 C CA . THR A 1 96 ? 14.381 -10.862 -2.350 1.00 53.34 96 THR A CA 1
ATOM 767 C C . THR A 1 96 ? 12.952 -11.151 -1.889 1.00 53.34 96 THR A C 1
ATOM 769 O O . THR A 1 96 ? 12.707 -11.774 -0.857 1.00 53.34 96 THR A O 1
ATOM 772 N N . LEU A 1 97 ? 11.966 -10.717 -2.674 1.00 56.41 97 LEU A N 1
ATOM 773 C CA . LEU A 1 97 ? 10.601 -11.212 -2.519 1.00 56.41 97 LEU A CA 1
ATOM 774 C C . LEU A 1 97 ? 10.501 -12.601 -3.152 1.00 56.41 97 LEU A C 1
ATOM 776 O O . LEU A 1 97 ? 10.417 -12.732 -4.368 1.00 56.41 97 LEU A O 1
ATOM 780 N N . ASN A 1 98 ? 10.380 -13.643 -2.327 1.00 53.06 98 ASN A N 1
ATOM 781 C CA . ASN A 1 98 ? 10.001 -14.997 -2.770 1.00 53.06 98 ASN A CA 1
ATOM 782 C C . ASN A 1 98 ? 8.588 -15.067 -3.404 1.00 53.06 98 ASN A C 1
ATOM 784 O O . ASN A 1 98 ? 8.085 -16.154 -3.671 1.00 53.06 98 ASN A O 1
ATOM 788 N N . ARG A 1 99 ? 7.907 -13.925 -3.576 1.00 53.44 99 ARG A N 1
ATOM 789 C CA . ARG A 1 99 ? 6.491 -13.794 -3.947 1.00 53.44 99 ARG A CA 1
ATOM 790 C C . ARG A 1 99 ? 6.272 -12.771 -5.071 1.00 53.44 99 ARG A C 1
ATOM 792 O O . ARG A 1 99 ? 5.257 -12.079 -5.118 1.00 53.44 99 ARG A O 1
ATOM 799 N N . PHE A 1 100 ? 7.273 -12.627 -5.934 1.00 56.75 100 PHE A N 1
ATOM 800 C CA . PHE A 1 100 ? 7.216 -11.750 -7.095 1.00 56.75 100 PHE A CA 1
ATOM 801 C C . PHE A 1 100 ? 6.443 -12.418 -8.241 1.00 56.75 100 PHE A C 1
ATOM 803 O O . PHE A 1 100 ? 6.750 -13.553 -8.605 1.00 56.75 100 PHE A O 1
ATOM 810 N N . ILE A 1 101 ? 5.457 -11.718 -8.809 1.00 57.00 101 ILE A N 1
ATOM 811 C CA . ILE A 1 101 ? 4.740 -12.143 -10.017 1.00 57.00 101 ILE A CA 1
ATOM 812 C C . ILE A 1 101 ? 4.924 -11.035 -11.058 1.00 57.00 101 ILE A C 1
ATOM 814 O O . ILE A 1 101 ? 4.347 -9.958 -10.924 1.00 57.00 101 ILE A O 1
ATOM 818 N N . SER A 1 102 ? 5.730 -11.290 -12.089 1.00 51.53 102 SER A N 1
ATOM 819 C CA . SER A 1 102 ? 5.795 -10.443 -13.286 1.00 51.53 102 SER A CA 1
ATOM 820 C C . SER A 1 102 ? 4.818 -10.953 -14.335 1.00 51.53 102 SER A C 1
ATOM 822 O O . SER A 1 102 ? 4.872 -12.134 -14.693 1.00 51.53 102 SER A O 1
ATOM 824 N N . SER A 1 103 ? 3.976 -10.073 -14.865 1.00 49.94 103 SER A N 1
ATOM 825 C CA . SER A 1 103 ? 3.295 -10.313 -16.137 1.00 49.94 103 SER A CA 1
ATOM 826 C C . SER A 1 103 ? 4.239 -9.952 -17.296 1.00 49.94 103 SER A C 1
ATOM 828 O O . SER A 1 103 ? 4.941 -8.940 -17.234 1.00 49.94 103 SER A O 1
ATOM 830 N N . GLN A 1 104 ? 4.320 -10.845 -18.292 1.00 41.53 104 GLN A N 1
ATOM 831 C CA . GLN A 1 104 ? 4.895 -10.557 -19.614 1.00 41.53 104 GLN A CA 1
ATOM 832 C C . GLN A 1 104 ? 3.855 -9.884 -20.498 1.00 41.53 104 GLN A C 1
ATOM 834 O O . GLN A 1 104 ? 2.657 -10.207 -20.314 1.00 41.53 104 GLN A O 1
#

Secondary structure (DSSP, 8-state):
---GGGS-HHHHHHHHTTS-HHHHHHHHTTT-HHHHHHHHHHHTTS-EEETT--HHHHHHIIIIIHHHHTTT-S-EEEESSSSTTHHHHHHHTT---TTEEEE-

Solvent-accessible surface area (backbone atoms only — not comparable to full-atom values): 6247 Å² total; per-residue (Å²): 133,89,53,79,87,72,54,54,71,66,61,53,52,62,54,50,76,77,44,56,51,65,56,44,49,71,75,39,53,84,75,45,71,68,48,38,53,49,51,51,57,49,34,50,78,36,66,46,58,47,46,86,51,52,65,69,58,43,53,49,41,60,71,67,45,38,82,77,42,58,93,49,45,60,32,45,36,48,34,49,84,80,32,70,68,46,71,58,53,48,53,72,69,70,58,83,60,98,42,69,50,76,62,130

Foldseek 3Di:
DDDPVNDDLVVVLVVLVVDAPLCLCVPQPPPDPSSVVSNLVSQLVDEREPAPPAPVSVVCCLPPPCVVRVVRHQEYEYECPRPNCVVVVSVVVVSPDPHYDYDD

Sequence (104 aa):
MAQLESLANELLLDLFEFFDTANLLQAFYGLNSRFNELLYSHFQVHQLDLKSVSKETFDIISKKFLPLIINQIISLHLSSDETPGLPELFLSGGLTLNRFISSQ

Nearest PDB structures (foldseek):
  8ubu-assembly1_K  TM=5.290E-01  e=4.876E-01  Homo sapiens
  6gbn-assembly1_B  TM=4.202E-01  e=3.529E+00  Cytophaga hutchinsonii ATCC 33406
  4zcf-assembly1_A  TM=4.627E-01  e=8.388E+00  Escherichia coli
  4ife-assembly1_A  TM=4.712E-01  e=8.924E+00  Lederbergvirus Sf6

Radius of gyration: 14.33 Å; Cα contacts (8 Å, |Δi|>4): 106; chains: 1; bounding box: 37×33×34 Å

pLDDT: mean 77.63, std 13.58, range [41.53, 95.5]